Protein AF-A0A6A6HVB3-F1 (afdb_monomer)

Organism: NCBI:txid390896

Solvent-accessible surface area (backbone atoms only — not comparable to full-atom values): 6894 Å² total; per-residue (Å²): 116,69,71,59,54,56,50,54,51,49,53,52,38,53,51,47,40,50,50,44,51,53,52,51,71,38,68,62,24,69,70,39,68,34,97,55,98,50,88,17,35,34,63,42,42,51,52,46,38,60,44,46,74,40,94,85,45,68,62,77,63,48,45,68,41,53,52,36,57,75,66,66,50,57,67,69,60,44,52,50,33,50,48,57,51,40,53,76,77,45,75,83,70,80,72,78,77,78,73,80,74,84,80,86,73,87,76,88,76,90,82,90,134

Secondary structure (DSSP, 8-state):
-HHHHHHHHHHHHHHHHHHHHHHHHSHHHHHSPPSSSSSSHHHHHHHHHHHHTSTT--GGGTHHHHHHHHTT--HHHHHHHHHHHHHTTSPPPPP------------------

pLDDT: mean 76.43, std 16.05, range [43.03, 97.38]

Structure (mmCIF, N/CA/C/O backbone):
data_AF-A0A6A6HVB3-F1
#
_entry.id   AF-A0A6A6HVB3-F1
#
loop_
_atom_site.group_PDB
_atom_site.id
_atom_site.type_symbol
_atom_site.label_atom_id
_atom_site.label_alt_id
_atom_site.label_comp_id
_atom_site.label_asym_id
_atom_site.label_entity_id
_atom_site.label_seq_id
_atom_site.pdbx_PDB_ins_code
_atom_site.Cartn_x
_atom_site.Cartn_y
_atom_site.Cartn_z
_atom_site.occupancy
_atom_site.B_iso_or_equiv
_atom_site.auth_seq_id
_atom_site.auth_comp_id
_atom_site.auth_asym_id
_atom_site.auth_atom_id
_atom_site.pdbx_PDB_model_num
ATOM 1 N N . MET A 1 1 ? 6.841 9.683 -28.236 1.00 59.59 1 MET A N 1
ATOM 2 C CA . MET A 1 1 ? 5.851 8.857 -27.505 1.00 59.59 1 MET A CA 1
ATOM 3 C C . MET A 1 1 ? 6.462 8.205 -26.259 1.00 59.59 1 MET A C 1
ATOM 5 O O . MET A 1 1 ? 5.878 8.358 -25.199 1.00 59.59 1 MET A O 1
ATOM 9 N N . LEU A 1 2 ? 7.661 7.607 -26.347 1.00 60.19 2 LEU A N 1
ATOM 10 C CA . LEU A 1 2 ? 8.350 6.908 -25.240 1.00 60.19 2 LEU A CA 1
ATOM 11 C C . LEU A 1 2 ? 8.720 7.772 -24.009 1.00 60.19 2 LEU A C 1
ATOM 13 O O . LEU A 1 2 ? 8.646 7.298 -22.882 1.00 60.19 2 LEU A O 1
ATOM 17 N N . LEU A 1 3 ? 9.058 9.055 -24.193 1.00 60.47 3 LEU A N 1
ATOM 18 C CA . LEU A 1 3 ? 9.352 9.973 -23.073 1.00 60.47 3 LEU A CA 1
ATOM 19 C C . LEU A 1 3 ? 8.113 10.307 -22.221 1.00 60.47 3 LEU A C 1
ATOM 21 O O . LEU A 1 3 ? 8.221 10.600 -21.035 1.00 60.47 3 LEU A O 1
ATOM 25 N N . ARG A 1 4 ? 6.916 10.265 -22.822 1.00 61.12 4 ARG A N 1
ATOM 26 C CA . ARG A 1 4 ? 5.661 10.545 -22.108 1.00 61.12 4 ARG A CA 1
ATOM 27 C C . ARG A 1 4 ? 5.284 9.382 -21.194 1.00 61.12 4 ARG A C 1
ATOM 29 O O . ARG A 1 4 ? 4.780 9.604 -20.102 1.00 61.12 4 ARG A O 1
ATOM 36 N N . THR A 1 5 ? 5.553 8.155 -21.638 1.00 62.19 5 THR A N 1
ATOM 37 C CA . THR A 1 5 ? 5.290 6.940 -20.863 1.00 62.19 5 THR A CA 1
ATOM 38 C C . THR A 1 5 ? 6.271 6.779 -19.705 1.00 62.19 5 THR A C 1
ATOM 40 O O . THR A 1 5 ? 5.836 6.404 -18.625 1.00 62.19 5 THR A O 1
ATOM 43 N N . SER A 1 6 ? 7.552 7.141 -19.870 1.00 68.12 6 SER A N 1
ATOM 44 C CA . SER A 1 6 ? 8.519 7.119 -18.760 1.00 68.12 6 SER A CA 1
ATOM 45 C C . SER A 1 6 ? 8.203 8.157 -17.679 1.00 68.12 6 SER A C 1
ATOM 47 O O . SER A 1 6 ? 8.375 7.884 -16.497 1.00 68.12 6 SER A O 1
ATOM 49 N N . ASN A 1 7 ? 7.702 9.337 -18.065 1.00 77.81 7 ASN A N 1
ATOM 50 C CA . ASN A 1 7 ? 7.296 10.359 -17.101 1.00 77.81 7 ASN A CA 1
ATOM 51 C C . ASN A 1 7 ? 6.034 9.951 -16.325 1.00 77.81 7 ASN A C 1
ATOM 53 O O . ASN A 1 7 ? 6.013 10.050 -15.105 1.00 77.81 7 ASN A O 1
ATOM 57 N N . ALA A 1 8 ? 5.019 9.422 -17.018 1.00 77.00 8 ALA A N 1
ATOM 58 C CA . ALA A 1 8 ? 3.810 8.911 -16.370 1.00 77.00 8 ALA A CA 1
ATOM 59 C C . ALA A 1 8 ? 4.114 7.749 -15.406 1.00 77.00 8 ALA A C 1
ATOM 61 O O . ALA A 1 8 ? 3.524 7.661 -14.336 1.00 77.00 8 ALA A O 1
ATOM 62 N N . TYR A 1 9 ? 5.063 6.878 -15.763 1.00 79.56 9 TYR A N 1
ATOM 63 C CA . TYR A 1 9 ? 5.516 5.793 -14.893 1.00 79.56 9 TYR A CA 1
ATOM 64 C C . TYR A 1 9 ? 6.118 6.324 -13.588 1.00 79.56 9 TYR A C 1
ATOM 66 O O . TYR A 1 9 ? 5.733 5.892 -12.503 1.00 79.56 9 TYR A O 1
ATOM 74 N N . LYS A 1 10 ? 7.004 7.320 -13.692 1.00 82.44 10 LYS A N 1
ATOM 75 C CA . LYS A 1 10 ? 7.616 7.962 -12.529 1.00 82.44 10 LYS A CA 1
ATOM 76 C C . LYS A 1 10 ? 6.585 8.671 -11.644 1.00 82.44 10 LYS A C 1
ATOM 78 O O . LYS A 1 10 ? 6.646 8.550 -10.430 1.00 82.44 10 LYS A O 1
ATOM 83 N N . GLU A 1 11 ? 5.605 9.355 -12.232 1.00 84.50 11 GLU A N 1
ATOM 84 C CA . GLU A 1 11 ? 4.520 9.998 -11.474 1.00 84.50 11 GLU A CA 1
ATOM 85 C C . GLU A 1 11 ? 3.696 8.982 -10.666 1.00 84.50 11 GLU A C 1
ATOM 87 O O . GLU A 1 11 ? 3.344 9.243 -9.515 1.00 84.50 11 GLU A O 1
ATOM 92 N N . ILE A 1 12 ? 3.424 7.803 -11.236 1.00 82.44 12 ILE A N 1
ATOM 93 C CA . ILE A 1 12 ? 2.740 6.712 -10.528 1.00 82.44 12 ILE A CA 1
ATOM 94 C C . ILE A 1 12 ? 3.611 6.181 -9.384 1.00 82.44 12 ILE A C 1
ATOM 96 O O . ILE A 1 12 ? 3.105 5.940 -8.290 1.00 82.44 12 ILE A O 1
ATOM 100 N N . GLN A 1 13 ? 4.913 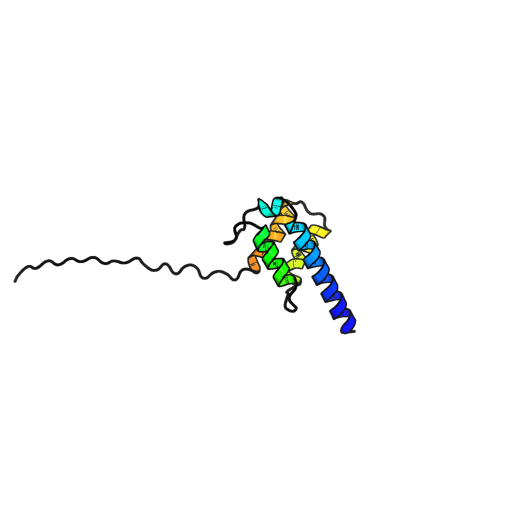6.026 -9.617 1.00 82.81 13 GLN A N 1
ATOM 101 C CA . GLN A 1 13 ? 5.877 5.580 -8.614 1.00 82.81 13 GLN A CA 1
ATOM 102 C C . GLN A 1 13 ? 5.991 6.568 -7.440 1.00 82.81 13 GLN A C 1
ATOM 104 O O . GLN A 1 13 ? 5.947 6.163 -6.279 1.00 82.81 13 GLN A O 1
ATOM 109 N N . ASP A 1 14 ? 6.056 7.868 -7.728 1.00 86.06 14 ASP A N 1
ATOM 110 C CA . ASP A 1 14 ? 6.096 8.928 -6.717 1.00 86.06 14 ASP A CA 1
ATOM 111 C C . ASP A 1 14 ? 4.790 8.965 -5.902 1.00 86.06 14 ASP A C 1
ATOM 113 O O . ASP A 1 14 ? 4.815 9.045 -4.669 1.00 86.06 14 ASP A O 1
ATOM 117 N N . LEU A 1 15 ? 3.635 8.837 -6.571 1.00 85.75 15 LEU A N 1
ATOM 118 C CA . LEU A 1 15 ? 2.329 8.749 -5.910 1.00 85.75 15 LEU A CA 1
ATOM 119 C C . LEU A 1 15 ? 2.247 7.523 -4.999 1.00 85.75 15 LEU A C 1
ATOM 121 O O . LEU A 1 15 ? 1.737 7.597 -3.880 1.00 85.75 15 LEU A O 1
ATOM 125 N N . LEU A 1 16 ? 2.769 6.397 -5.471 1.00 84.44 16 LEU A N 1
ATOM 126 C CA . LEU A 1 16 ? 2.812 5.161 -4.720 1.00 84.44 16 LEU A CA 1
ATOM 127 C C . LEU A 1 16 ? 3.659 5.302 -3.452 1.00 84.44 16 LEU A C 1
ATOM 129 O O . LEU A 1 16 ? 3.212 4.937 -2.363 1.00 84.44 16 LEU A O 1
ATOM 133 N N . VAL A 1 17 ? 4.868 5.847 -3.584 1.00 85.38 17 VA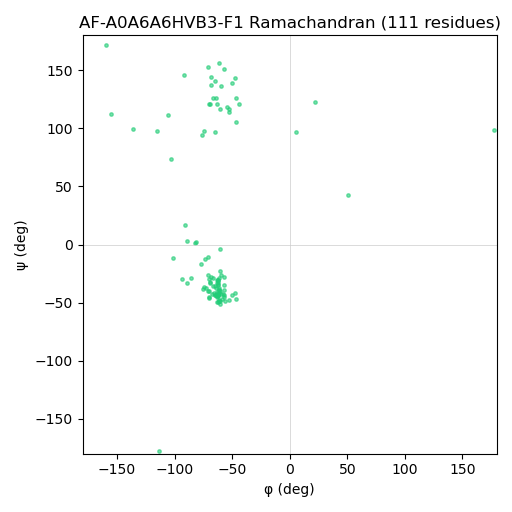L A N 1
ATOM 134 C CA . VAL A 1 17 ? 5.762 6.128 -2.456 1.00 85.38 17 VAL A CA 1
ATOM 135 C C . VAL A 1 17 ? 5.070 7.044 -1.447 1.00 85.38 17 VAL A C 1
ATOM 137 O O . VAL A 1 17 ? 5.112 6.774 -0.242 1.00 85.38 17 VAL A O 1
ATOM 140 N N . ALA A 1 18 ? 4.369 8.083 -1.910 1.00 89.62 18 ALA A N 1
ATOM 141 C CA . ALA A 1 18 ? 3.607 8.979 -1.046 1.00 89.62 18 ALA A CA 1
ATOM 142 C C . ALA A 1 18 ? 2.467 8.252 -0.311 1.00 89.62 18 ALA A C 1
ATOM 144 O O . ALA A 1 18 ? 2.321 8.409 0.903 1.00 89.62 18 ALA A O 1
ATOM 145 N N . LEU A 1 19 ? 1.703 7.408 -1.010 1.00 89.38 19 LEU A N 1
ATOM 146 C CA . LEU A 1 19 ? 0.612 6.631 -0.425 1.00 89.38 19 LEU A CA 1
ATOM 147 C C . LEU A 1 19 ? 1.115 5.649 0.640 1.00 89.38 19 LEU A C 1
ATOM 149 O O . LEU A 1 19 ? 0.597 5.616 1.757 1.00 89.38 19 LEU A O 1
ATOM 153 N N . VAL A 1 20 ? 2.145 4.864 0.320 1.00 88.56 20 VAL A N 1
ATOM 154 C CA . VAL A 1 20 ? 2.738 3.905 1.262 1.00 88.56 20 VAL A CA 1
ATOM 155 C C . VAL A 1 20 ? 3.308 4.641 2.478 1.00 88.56 20 VAL A C 1
ATOM 157 O O . VAL A 1 20 ? 3.135 4.182 3.607 1.00 88.56 20 VAL A O 1
ATOM 160 N N . SER A 1 21 ? 3.923 5.811 2.279 1.00 88.81 21 SER A N 1
ATOM 161 C CA . SER A 1 21 ? 4.386 6.672 3.376 1.00 88.81 21 SER A CA 1
ATOM 162 C C . SER A 1 21 ? 3.226 7.152 4.252 1.00 88.81 21 SER A C 1
ATOM 164 O O .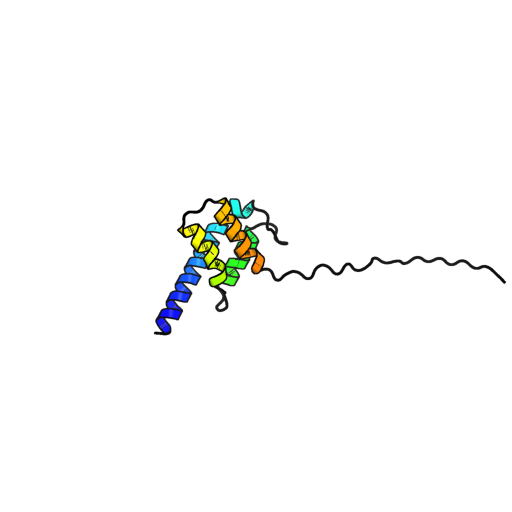 SER A 1 21 ? 3.324 7.091 5.475 1.00 88.81 21 SER A O 1
ATOM 166 N N . ALA A 1 22 ? 2.103 7.564 3.658 1.00 90.88 22 ALA A N 1
ATOM 167 C CA . ALA A 1 22 ? 0.914 7.963 4.407 1.00 90.88 22 ALA A CA 1
ATOM 168 C C . ALA A 1 22 ? 0.384 6.801 5.264 1.00 90.88 22 ALA A C 1
ATOM 170 O O . ALA A 1 22 ? 0.217 6.963 6.475 1.00 90.88 22 ALA A O 1
ATOM 171 N N . LEU A 1 23 ? 0.238 5.603 4.685 1.00 89.50 23 LEU A N 1
ATOM 172 C CA . LEU A 1 23 ? -0.170 4.395 5.414 1.00 89.50 23 LEU A CA 1
ATOM 173 C C . LEU A 1 23 ? 0.781 4.074 6.581 1.00 89.50 23 LEU A C 1
ATOM 175 O O . LEU A 1 23 ? 0.320 3.722 7.667 1.00 89.50 23 LEU A O 1
ATOM 179 N N . GLN A 1 24 ? 2.097 4.252 6.418 1.00 88.06 24 GLN A N 1
ATOM 180 C CA . GLN A 1 24 ? 3.075 4.051 7.501 1.00 88.06 24 GLN A CA 1
ATOM 181 C C . GLN A 1 24 ? 2.874 4.997 8.693 1.00 88.06 24 GLN A C 1
ATOM 183 O O . GLN A 1 24 ? 3.196 4.623 9.826 1.00 88.06 24 GLN A O 1
ATOM 188 N N . THR A 1 25 ? 2.368 6.212 8.465 1.00 91.00 25 THR A N 1
ATOM 189 C CA . THR A 1 25 ? 2.144 7.190 9.545 1.00 91.00 25 THR A CA 1
ATOM 190 C C . THR A 1 25 ? 0.902 6.891 10.383 1.00 91.00 25 THR A C 1
ATOM 192 O O . THR A 1 25 ? 0.802 7.368 11.515 1.00 91.00 25 THR A O 1
ATOM 195 N N . LEU A 1 26 ? -0.012 6.053 9.883 1.00 90.81 26 LEU A N 1
ATOM 196 C CA . LEU A 1 26 ? -1.202 5.630 10.616 1.00 90.81 26 LEU A CA 1
ATOM 197 C C . LEU A 1 26 ? -0.829 4.732 11.803 1.00 90.81 26 LEU A C 1
ATOM 199 O O . LEU A 1 26 ? -0.032 3.799 11.679 1.00 90.81 26 LEU A O 1
ATOM 203 N N . LEU A 1 27 ? -1.464 4.962 12.959 1.00 86.88 27 LEU A N 1
ATOM 204 C CA . LEU A 1 27 ? -1.264 4.129 14.154 1.00 86.88 27 LEU A CA 1
ATOM 205 C C . LEU A 1 27 ? -1.582 2.653 13.889 1.00 86.88 27 LEU A C 1
ATOM 207 O O . LEU A 1 27 ? -0.882 1.781 14.402 1.00 86.88 27 LEU A O 1
ATOM 211 N N . ALA A 1 28 ? -2.580 2.379 13.044 1.00 86.19 28 ALA A N 1
ATOM 212 C CA . ALA A 1 28 ? -2.954 1.032 12.624 1.00 86.19 28 ALA A CA 1
ATOM 213 C C . ALA A 1 28 ? -1.742 0.222 12.130 1.00 86.19 28 ALA A C 1
ATOM 215 O O . ALA A 1 28 ? -1.537 -0.896 12.589 1.00 86.19 28 ALA A O 1
ATOM 216 N N . SER A 1 29 ? -0.849 0.809 11.331 1.00 86.44 29 SER A N 1
ATOM 217 C CA . SER A 1 29 ? 0.358 0.137 10.820 1.00 86.44 29 SER A CA 1
ATOM 218 C C . SER A 1 29 ? 1.311 -0.356 11.913 1.00 86.44 29 SER A C 1
ATOM 220 O O . SER A 1 29 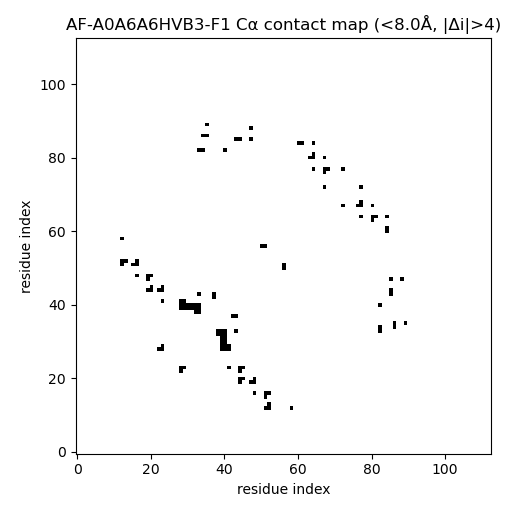? 2.071 -1.304 11.703 1.00 86.44 29 SER A O 1
ATOM 222 N N . ARG A 1 30 ? 1.293 0.276 13.092 1.00 85.44 30 ARG A N 1
ATOM 223 C CA . ARG A 1 30 ? 2.133 -0.106 14.238 1.00 85.44 30 ARG A CA 1
ATOM 224 C C . ARG A 1 30 ? 1.502 -1.203 15.092 1.00 85.44 30 ARG A C 1
ATOM 226 O O . ARG A 1 30 ? 2.247 -1.961 15.712 1.00 85.44 30 ARG A O 1
ATOM 233 N N . PHE A 1 31 ? 0.171 -1.271 15.124 1.00 85.38 31 PHE A N 1
ATOM 234 C CA . PHE A 1 31 ? -0.600 -2.231 15.922 1.00 85.38 31 PHE A CA 1
ATOM 235 C C . PHE A 1 31 ? -0.973 -3.500 15.151 1.00 85.38 31 PHE A C 1
ATOM 237 O O . PHE A 1 31 ? -1.089 -4.573 15.743 1.00 85.38 31 PHE A O 1
ATOM 244 N N . LEU A 1 32 ? -1.146 -3.391 13.835 1.00 85.75 32 LEU A N 1
ATOM 245 C CA . LEU A 1 32 ? -1.437 -4.517 12.965 1.00 85.75 32 LEU A CA 1
ATOM 246 C C . LEU A 1 32 ? -0.209 -5.431 12.867 1.00 85.75 32 LEU A C 1
ATOM 248 O O . LEU A 1 32 ? 0.885 -5.019 12.462 1.00 85.75 32 LEU A O 1
ATOM 252 N N . HIS A 1 33 ? -0.400 -6.690 13.260 1.00 80.31 33 HIS A N 1
ATOM 253 C CA . HIS A 1 33 ? 0.636 -7.715 13.192 1.00 80.31 33 HIS A CA 1
ATOM 254 C C . HIS A 1 33 ? 0.998 -7.990 11.736 1.00 80.31 33 HIS A C 1
ATOM 256 O O . HIS A 1 33 ? 0.121 -8.041 10.875 1.00 80.31 33 HIS A O 1
ATOM 262 N N . SER A 1 34 ? 2.282 -8.197 11.445 1.00 77.88 34 SER A N 1
ATOM 263 C CA . SER A 1 34 ? 2.656 -8.699 10.124 1.00 77.88 34 SER A CA 1
ATOM 264 C C . SER A 1 34 ? 2.177 -10.143 9.973 1.00 77.88 34 SER A C 1
ATOM 266 O O . SER A 1 34 ? 2.230 -10.925 10.922 1.00 77.88 34 SER A O 1
ATOM 268 N N . ARG A 1 35 ? 1.753 -10.515 8.761 1.00 71.31 35 ARG A N 1
ATOM 269 C CA . ARG A 1 35 ? 1.509 -11.919 8.392 1.00 71.31 35 ARG A CA 1
ATOM 270 C C . ARG A 1 35 ? 2.819 -12.704 8.203 1.00 71.31 35 ARG A C 1
ATOM 272 O O . ARG A 1 35 ? 2.801 -13.929 8.137 1.00 71.31 35 ARG A O 1
ATOM 279 N N . ASN A 1 36 ? 3.946 -11.994 8.141 1.00 64.69 36 ASN A N 1
ATOM 280 C CA . ASN A 1 36 ? 5.293 -12.507 7.908 1.00 64.69 36 ASN A CA 1
ATOM 281 C C . ASN A 1 36 ? 6.183 -12.314 9.154 1.00 64.69 36 ASN A C 1
ATOM 283 O O . ASN A 1 36 ? 5.747 -11.799 10.176 1.00 64.69 36 ASN A O 1
ATOM 287 N N . ARG A 1 37 ? 7.468 -12.699 9.077 1.00 65.62 37 ARG A N 1
ATOM 288 C CA . ARG A 1 37 ? 8.452 -12.611 10.187 1.00 65.62 37 ARG A CA 1
ATOM 289 C C . ARG A 1 37 ? 8.731 -11.194 10.723 1.00 65.62 37 ARG A C 1
ATOM 291 O O . ARG A 1 37 ? 9.520 -11.052 11.657 1.00 65.62 37 ARG A O 1
ATOM 298 N N . SER A 1 38 ? 8.156 -10.155 10.127 1.00 66.06 38 SER A N 1
ATOM 299 C CA . SER A 1 38 ? 8.269 -8.790 10.633 1.00 66.06 38 SER A CA 1
ATOM 300 C C . SER A 1 38 ? 7.470 -8.593 11.927 1.00 66.06 38 SER A C 1
ATOM 302 O O . SER A 1 38 ? 6.465 -9.252 12.167 1.00 66.06 38 SER A O 1
ATOM 304 N N . LYS A 1 39 ? 7.897 -7.643 12.766 1.00 74.69 39 LYS A N 1
ATOM 305 C CA . LYS A 1 39 ? 7.212 -7.319 14.028 1.00 74.69 39 LYS A CA 1
ATOM 306 C C . LYS A 1 39 ? 5.803 -6.763 13.808 1.00 74.69 39 LYS A C 1
ATOM 308 O O . LYS A 1 39 ? 4.908 -7.043 14.594 1.00 74.69 39 LYS A O 1
ATOM 313 N N . ASN A 1 40 ? 5.615 -5.959 12.766 1.00 81.50 40 ASN A N 1
ATOM 314 C CA . ASN A 1 40 ? 4.346 -5.315 12.438 1.00 81.50 40 ASN A CA 1
ATOM 315 C C . ASN A 1 40 ? 4.313 -4.892 10.964 1.00 81.50 40 ASN A C 1
ATOM 317 O O . ASN A 1 40 ? 5.319 -4.979 10.244 1.00 81.50 40 ASN A O 1
ATOM 321 N N . LEU A 1 41 ? 3.137 -4.447 10.527 1.00 86.94 41 LEU A N 1
ATOM 322 C CA . LEU A 1 41 ? 2.885 -4.017 9.157 1.00 86.94 41 LEU A CA 1
ATOM 323 C C . LEU A 1 41 ? 3.730 -2.797 8.755 1.00 86.94 41 LEU A C 1
ATOM 325 O O . LEU A 1 41 ? 4.152 -2.702 7.608 1.00 86.94 41 LEU A O 1
ATOM 329 N N . PHE A 1 42 ? 4.067 -1.917 9.702 1.00 86.38 42 PHE A N 1
ATOM 330 C CA . PHE A 1 42 ? 4.944 -0.761 9.480 1.00 86.38 42 PHE A CA 1
ATOM 331 C C . PHE A 1 42 ? 6.283 -1.139 8.825 1.00 86.38 42 PHE A C 1
ATOM 333 O O . PHE A 1 42 ? 6.691 -0.524 7.842 1.00 86.38 42 PHE A O 1
ATOM 340 N N . HIS A 1 43 ? 6.964 -2.171 9.324 1.00 84.19 43 HIS A N 1
ATOM 341 C CA . HIS A 1 43 ? 8.244 -2.607 8.754 1.00 84.19 43 HIS A CA 1
ATOM 342 C C . HIS A 1 43 ? 8.097 -3.242 7.363 1.00 84.19 43 HIS A C 1
ATOM 344 O O . HIS A 1 43 ? 8.995 -3.109 6.533 1.00 84.19 43 HIS A O 1
ATOM 350 N N . GLU A 1 44 ? 6.980 -3.915 7.088 1.00 87.25 44 GLU A N 1
ATOM 351 C CA . GLU A 1 44 ? 6.708 -4.461 5.754 1.00 87.25 44 GLU A CA 1
ATOM 352 C C . GLU A 1 44 ? 6.392 -3.344 4.751 1.00 87.25 44 GLU A C 1
ATOM 354 O O . GLU A 1 44 ? 6.909 -3.346 3.636 1.00 87.25 44 GLU A O 1
ATOM 359 N N . LEU A 1 45 ? 5.634 -2.329 5.173 1.00 88.88 45 LEU A N 1
ATOM 360 C CA . LEU A 1 45 ? 5.391 -1.119 4.391 1.00 88.88 45 LEU A CA 1
ATOM 361 C C . LEU A 1 45 ? 6.683 -0.337 4.122 1.00 88.88 45 LEU A C 1
ATOM 363 O O . LEU A 1 45 ? 6.828 0.241 3.048 1.00 88.88 45 LEU A O 1
ATOM 367 N N . LEU A 1 46 ? 7.634 -0.318 5.061 1.00 87.25 46 LEU A N 1
ATOM 368 C CA . LEU A 1 46 ? 8.947 0.297 4.844 1.00 87.25 46 LEU A CA 1
ATOM 369 C C . LEU A 1 46 ? 9.721 -0.415 3.726 1.00 87.25 46 LEU A C 1
ATOM 371 O O . LEU A 1 46 ? 10.304 0.238 2.862 1.00 87.25 46 LEU A O 1
ATOM 375 N N . ARG A 1 47 ? 9.688 -1.752 3.709 1.00 85.94 47 ARG A N 1
ATOM 376 C CA . ARG A 1 47 ? 10.292 -2.556 2.635 1.00 85.94 47 ARG A CA 1
ATOM 377 C C . ARG A 1 47 ? 9.594 -2.319 1.299 1.00 85.94 47 ARG A C 1
ATOM 379 O O . ARG A 1 47 ? 10.278 -2.149 0.295 1.00 85.94 47 ARG A O 1
ATOM 386 N N . LEU A 1 48 ? 8.261 -2.268 1.301 1.00 87.06 48 LEU A N 1
ATOM 387 C CA . LEU A 1 48 ? 7.463 -1.958 0.116 1.00 87.06 48 LEU A CA 1
ATOM 388 C C . LEU A 1 48 ? 7.844 -0.600 -0.474 1.00 87.06 48 LEU A C 1
ATOM 390 O O . LEU A 1 48 ? 8.043 -0.494 -1.673 1.00 87.06 48 LEU A O 1
ATOM 394 N N . ASN A 1 49 ? 7.999 0.414 0.374 1.00 87.19 49 ASN A N 1
ATOM 395 C CA . ASN A 1 49 ? 8.384 1.763 -0.033 1.00 87.19 49 ASN A CA 1
ATOM 396 C C . ASN A 1 49 ? 9.793 1.790 -0.659 1.00 87.19 49 ASN A C 1
ATOM 398 O O . ASN A 1 49 ? 10.008 2.356 -1.730 1.00 87.19 49 ASN A O 1
ATOM 402 N N . SER A 1 50 ? 10.744 1.078 -0.045 1.00 85.94 50 SER A N 1
ATOM 403 C CA . SER A 1 50 ? 12.085 0.916 -0.614 1.00 85.94 50 SER A CA 1
ATOM 404 C C . SER A 1 50 ? 12.064 0.212 -1.974 1.00 85.94 50 SER A C 1
ATOM 406 O O . SER A 1 50 ? 12.830 0.596 -2.852 1.00 85.94 50 SER A O 1
ATOM 408 N N . ALA A 1 51 ? 11.216 -0.805 -2.152 1.00 84.75 51 ALA A N 1
ATOM 409 C CA . ALA A 1 51 ? 11.059 -1.496 -3.430 1.00 84.75 51 ALA A CA 1
ATOM 410 C C . ALA A 1 51 ? 10.363 -0.608 -4.468 1.00 84.75 51 ALA A C 1
ATOM 412 O O . ALA A 1 51 ? 10.788 -0.575 -5.615 1.00 84.75 51 ALA A O 1
ATOM 413 N N . ALA A 1 52 ? 9.347 0.152 -4.051 1.00 82.50 52 ALA A N 1
ATOM 414 C CA . ALA A 1 52 ? 8.626 1.111 -4.880 1.00 82.50 52 ALA A CA 1
ATOM 415 C C . ALA A 1 52 ? 9.550 2.160 -5.489 1.00 82.50 52 ALA A C 1
ATOM 417 O O . ALA A 1 52 ? 9.268 2.632 -6.573 1.00 82.50 52 ALA A O 1
ATOM 418 N N . SER A 1 53 ? 10.668 2.488 -4.841 1.00 80.31 53 SER A N 1
ATOM 419 C CA . SER A 1 53 ? 11.660 3.444 -5.351 1.00 80.31 53 SER A CA 1
ATOM 420 C C . SER A 1 53 ? 12.652 2.841 -6.365 1.00 80.31 53 SER A C 1
ATOM 422 O O . SER A 1 53 ? 13.569 3.532 -6.800 1.00 80.31 53 SER A O 1
ATOM 424 N N . SER A 1 54 ? 12.518 1.555 -6.709 1.00 82.56 54 SER A N 1
ATOM 425 C CA . SER A 1 54 ? 13.372 0.856 -7.678 1.00 82.56 54 SER A CA 1
ATOM 426 C C . SER A 1 54 ? 12.799 0.925 -9.095 1.00 82.56 54 SER A C 1
ATOM 428 O O . SER A 1 54 ? 11.585 0.861 -9.273 1.00 82.56 54 SER A O 1
ATOM 430 N N . ASP A 1 55 ? 13.668 0.990 -10.106 1.00 78.06 55 ASP A N 1
ATOM 431 C CA . ASP A 1 55 ? 13.268 0.979 -11.522 1.00 78.06 55 ASP A CA 1
ATOM 432 C C . ASP A 1 55 ? 12.533 -0.317 -11.927 1.00 78.06 55 ASP A C 1
ATOM 434 O O . ASP A 1 55 ? 11.653 -0.282 -12.786 1.00 78.06 55 ASP A O 1
ATOM 438 N N . ASP A 1 56 ? 12.824 -1.439 -11.258 1.00 80.12 56 ASP A N 1
ATOM 439 C CA . ASP A 1 56 ? 12.245 -2.764 -11.541 1.00 80.12 56 ASP A CA 1
ATOM 440 C C . ASP A 1 56 ? 10.959 -3.048 -10.740 1.00 80.12 56 ASP A C 1
ATOM 442 O O . ASP A 1 56 ? 10.543 -4.198 -10.566 1.00 80.12 56 ASP A O 1
ATOM 446 N N . PHE A 1 57 ? 10.338 -2.010 -10.184 1.00 81.69 57 PHE A N 1
ATOM 447 C CA . PHE A 1 57 ? 9.145 -2.167 -9.368 1.00 81.69 57 PHE A CA 1
ATOM 448 C C . PHE A 1 57 ? 7.919 -2.587 -10.198 1.00 81.69 57 PHE A C 1
ATOM 450 O O . PHE A 1 57 ? 7.465 -1.853 -11.069 1.00 81.69 57 PHE A O 1
ATOM 457 N N . ASP A 1 58 ? 7.321 -3.737 -9.880 1.00 82.44 58 ASP A N 1
ATOM 458 C CA . ASP A 1 58 ? 6.080 -4.188 -10.521 1.00 82.44 58 ASP A CA 1
ATOM 459 C C . ASP A 1 58 ? 4.850 -3.395 -10.031 1.00 82.44 58 ASP A C 1
ATOM 461 O O . ASP A 1 58 ? 4.272 -3.686 -8.981 1.00 82.44 58 ASP A O 1
ATOM 465 N N . ILE A 1 59 ? 4.437 -2.384 -10.804 1.00 79.06 59 ILE A N 1
ATOM 466 C CA . ILE A 1 59 ? 3.277 -1.524 -10.503 1.00 79.06 59 ILE A CA 1
ATOM 467 C C . ILE A 1 59 ? 1.955 -2.299 -10.487 1.00 79.06 59 ILE A C 1
ATOM 469 O O . ILE A 1 59 ? 1.063 -1.968 -9.697 1.00 79.06 59 ILE A O 1
ATOM 473 N N . GLU A 1 60 ? 1.813 -3.339 -11.314 1.00 83.38 60 GLU A N 1
ATOM 474 C CA . GLU A 1 60 ? 0.568 -4.116 -11.401 1.00 83.38 60 GLU A CA 1
ATOM 475 C C . GLU A 1 60 ? 0.217 -4.770 -10.065 1.00 83.38 60 GLU A C 1
ATOM 477 O O . GLU A 1 60 ? -0.950 -4.999 -9.750 1.00 83.38 60 GLU A O 1
ATOM 482 N N . ARG A 1 61 ? 1.223 -4.962 -9.216 1.00 80.25 61 ARG A N 1
ATOM 483 C CA . ARG A 1 61 ? 1.073 -5.516 -7.883 1.00 80.25 61 ARG A CA 1
ATOM 484 C C . ARG A 1 61 ? 0.383 -4.601 -6.878 1.00 80.25 61 ARG A C 1
ATOM 486 O O . ARG A 1 61 ? -0.213 -5.086 -5.919 1.00 80.25 61 ARG A O 1
ATOM 493 N N . ILE A 1 62 ? 0.449 -3.284 -7.074 1.00 83.50 62 ILE A N 1
ATOM 494 C CA . ILE A 1 62 ? -0.219 -2.315 -6.191 1.00 83.50 62 ILE A CA 1
ATOM 495 C C . ILE A 1 62 ? -1.518 -1.781 -6.796 1.00 83.50 62 ILE A C 1
ATOM 497 O O . ILE A 1 62 ? -2.352 -1.235 -6.072 1.00 83.50 62 ILE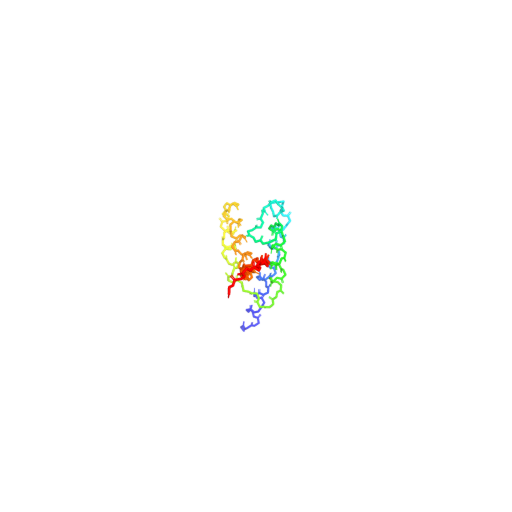 A O 1
ATOM 501 N N . ARG A 1 63 ? -1.778 -2.042 -8.081 1.00 86.81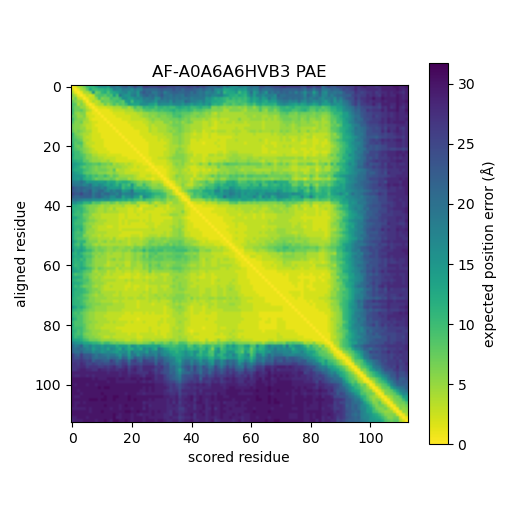 63 ARG A N 1
ATOM 502 C CA . ARG A 1 63 ? -3.066 -1.728 -8.712 1.00 86.81 63 ARG A CA 1
ATOM 503 C C . ARG A 1 63 ? -4.280 -2.176 -7.871 1.00 86.81 63 ARG A C 1
ATOM 505 O O . ARG A 1 63 ? -5.125 -1.321 -7.622 1.00 86.81 63 ARG A O 1
ATOM 512 N N . PRO A 1 64 ? -4.351 -3.406 -7.315 1.00 90.94 64 PRO A N 1
ATOM 513 C CA . PRO A 1 64 ? -5.497 -3.814 -6.498 1.00 90.94 64 PRO A CA 1
ATOM 514 C C . PRO A 1 64 ? -5.690 -2.981 -5.223 1.00 90.94 64 PRO A C 1
ATOM 516 O O . PRO A 1 64 ? -6.815 -2.828 -4.758 1.00 90.94 64 PRO A O 1
ATOM 519 N N . LEU A 1 65 ? -4.609 -2.454 -4.639 1.00 90.75 65 LEU A N 1
ATOM 520 C CA . LEU A 1 65 ? -4.680 -1.564 -3.477 1.00 90.75 65 LEU A CA 1
ATOM 521 C C . LEU A 1 65 ? -5.143 -0.157 -3.885 1.00 90.75 65 LEU A C 1
ATOM 523 O O .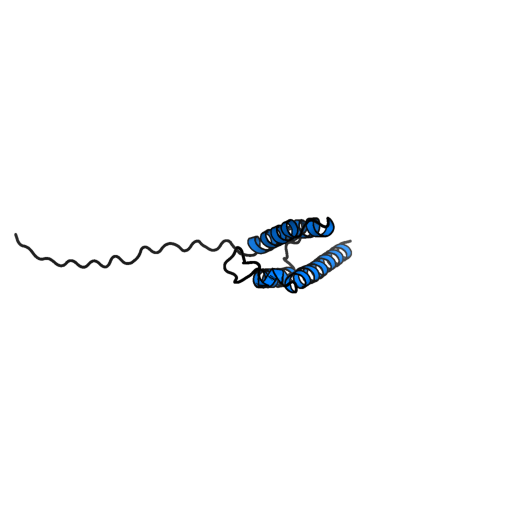 LEU A 1 65 ? -5.926 0.460 -3.166 1.00 90.75 65 LEU A O 1
ATOM 527 N N . LEU A 1 66 ? -4.692 0.344 -5.038 1.00 89.06 66 LEU A N 1
ATOM 528 C CA . LEU A 1 66 ? -5.161 1.625 -5.571 1.00 89.06 66 LEU A CA 1
ATOM 529 C C . LEU A 1 66 ? -6.660 1.581 -5.868 1.00 89.06 66 LEU A C 1
ATOM 531 O O . LEU A 1 66 ? -7.370 2.509 -5.492 1.00 89.06 66 LEU A O 1
ATOM 535 N N . ASP A 1 67 ? -7.142 0.494 -6.470 1.00 91.75 67 ASP A N 1
ATOM 536 C CA . ASP A 1 67 ? -8.556 0.332 -6.812 1.00 91.75 67 ASP A CA 1
ATOM 537 C C . ASP A 1 67 ? -9.450 0.418 -5.565 1.00 91.75 67 ASP A C 1
ATOM 539 O O . ASP A 1 67 ? -10.426 1.166 -5.558 1.00 91.75 67 ASP A O 1
ATOM 543 N N . VAL A 1 68 ? -9.100 -0.278 -4.474 1.00 95.38 68 VAL A N 1
ATOM 544 C CA . VAL A 1 68 ? -9.913 -0.243 -3.241 1.00 95.38 68 VAL A CA 1
ATOM 545 C C . VAL A 1 68 ? -9.865 1.116 -2.536 1.00 95.38 68 VAL A C 1
ATOM 547 O O . VAL A 1 68 ? -10.865 1.543 -1.967 1.00 95.38 68 VAL A O 1
ATOM 550 N N . ILE A 1 69 ? -8.741 1.836 -2.607 1.00 90.56 69 ILE A N 1
ATOM 551 C CA . ILE A 1 69 ? -8.629 3.186 -2.034 1.00 90.56 69 ILE A CA 1
ATOM 552 C C . ILE A 1 69 ? -9.457 4.186 -2.843 1.00 90.56 69 ILE A C 1
ATOM 554 O O . ILE A 1 69 ? -10.193 4.978 -2.263 1.00 90.56 69 ILE A O 1
ATOM 558 N N . LEU A 1 70 ? -9.361 4.149 -4.175 1.00 90.69 70 LEU A N 1
ATOM 559 C CA . LEU A 1 70 ? -10.094 5.061 -5.060 1.00 90.69 70 LEU A CA 1
ATOM 560 C C . LEU A 1 70 ? -11.608 4.826 -5.023 1.00 90.69 70 LEU A C 1
ATOM 562 O O . LEU A 1 70 ? -12.377 5.767 -5.211 1.00 90.69 70 LEU A O 1
ATOM 566 N N . ASN A 1 71 ? -12.030 3.594 -4.741 1.00 95.75 71 ASN A N 1
ATOM 567 C CA . ASN A 1 71 ? -13.434 3.244 -4.546 1.00 95.75 71 ASN A CA 1
ATOM 568 C C . ASN A 1 71 ? -13.955 3.566 -3.135 1.00 95.75 71 ASN A C 1
ATOM 570 O O . ASN A 1 71 ? -15.123 3.302 -2.858 1.00 95.75 71 ASN A O 1
ATOM 574 N N . ASN A 1 72 ? -13.133 4.157 -2.254 1.00 93.69 72 ASN A N 1
ATOM 575 C CA . ASN A 1 72 ? -13.464 4.402 -0.846 1.00 93.69 72 ASN A CA 1
ATOM 576 C C . ASN A 1 72 ? -13.992 3.142 -0.141 1.00 93.69 72 ASN A C 1
ATOM 578 O O . ASN A 1 72 ? -14.969 3.194 0.611 1.00 93.69 72 ASN A O 1
ATOM 582 N N . GLU A 1 73 ? -13.358 2.001 -0.405 1.00 97.38 73 GLU A N 1
ATOM 583 C CA . GLU A 1 73 ? -13.705 0.761 0.276 1.00 97.38 73 GLU A CA 1
ATOM 584 C C . GLU A 1 73 ? -13.481 0.884 1.795 1.00 97.38 73 GLU A C 1
ATOM 586 O O . GLU A 1 73 ? -12.662 1.693 2.244 1.00 97.38 73 GLU A O 1
ATOM 591 N N . PRO A 1 74 ? -14.174 0.077 2.616 1.00 96.31 74 PRO A N 1
ATOM 592 C CA . PRO A 1 74 ? -13.977 0.078 4.061 1.00 96.31 74 PRO A CA 1
ATOM 593 C C . PRO A 1 74 ? -12.524 -0.214 4.461 1.00 96.31 74 PRO A C 1
ATOM 595 O O . PRO A 1 74 ? -11.838 -1.000 3.804 1.00 96.31 74 PRO A O 1
ATOM 598 N N . ASP A 1 75 ? -12.092 0.323 5.608 1.00 91.38 75 ASP A N 1
ATOM 599 C CA . ASP A 1 75 ? -10.735 0.138 6.147 1.00 91.38 75 ASP A CA 1
ATOM 600 C C . ASP A 1 75 ? -10.281 -1.329 6.137 1.00 91.38 75 ASP A C 1
ATOM 602 O O . ASP A 1 75 ? -9.147 -1.623 5.774 1.00 91.38 75 ASP A O 1
ATOM 606 N N . GLU A 1 76 ? -11.159 -2.269 6.495 1.00 93.25 76 GLU A N 1
ATOM 607 C CA . GLU A 1 76 ? -10.852 -3.704 6.486 1.00 93.25 76 GLU A CA 1
ATOM 608 C C . GLU A 1 76 ? -10.424 -4.203 5.097 1.00 93.25 76 GLU A C 1
ATOM 610 O O . GLU A 1 76 ? -9.446 -4.943 4.969 1.00 93.25 76 GLU A O 1
ATOM 615 N N . VAL A 1 77 ? -11.115 -3.763 4.044 1.00 95.62 77 VAL A N 1
ATOM 616 C CA . VAL A 1 77 ? -10.803 -4.119 2.654 1.00 95.62 77 VAL A CA 1
ATOM 617 C C . VAL A 1 77 ? -9.470 -3.500 2.238 1.00 95.62 77 VAL A C 1
ATOM 619 O O . VAL A 1 77 ? -8.632 -4.189 1.649 1.00 95.62 77 VAL A O 1
ATOM 622 N N . ILE A 1 78 ? -9.235 -2.236 2.604 1.00 93.56 78 ILE A N 1
ATOM 623 C CA . ILE A 1 78 ? -7.972 -1.538 2.335 1.00 93.56 78 ILE A CA 1
ATOM 624 C C . ILE A 1 78 ? -6.811 -2.268 3.017 1.00 93.56 78 ILE A C 1
ATOM 626 O O . ILE A 1 78 ? -5.833 -2.619 2.358 1.00 93.56 78 ILE A O 1
ATOM 630 N N . TRP A 1 79 ? -6.915 -2.564 4.315 1.00 92.12 79 TRP A N 1
ATOM 631 C CA . TRP A 1 79 ? -5.851 -3.241 5.059 1.00 92.12 79 TRP A CA 1
ATOM 632 C C . TRP A 1 79 ? -5.599 -4.662 4.554 1.00 92.12 79 TRP A C 1
ATOM 634 O O . TRP A 1 79 ? -4.440 -5.066 4.468 1.00 92.12 79 TRP A O 1
ATOM 644 N N . ASN A 1 80 ? -6.633 -5.395 4.131 1.00 92.38 80 ASN A N 1
ATOM 645 C CA . ASN A 1 80 ? -6.460 -6.692 3.470 1.00 92.38 80 ASN A CA 1
ATOM 646 C C . ASN A 1 80 ? -5.629 -6.568 2.183 1.00 92.38 80 ASN A C 1
ATOM 648 O O . ASN A 1 80 ? -4.705 -7.354 1.975 1.00 92.38 80 ASN A O 1
ATOM 652 N N . LYS A 1 81 ? -5.870 -5.538 1.362 1.00 92.62 81 LYS A N 1
ATOM 653 C CA . LYS A 1 81 ? -5.040 -5.273 0.175 1.00 92.62 81 LYS A CA 1
ATOM 654 C C . LYS A 1 81 ? -3.640 -4.787 0.497 1.00 92.62 81 LYS A C 1
ATOM 656 O O . LYS A 1 81 ? -2.711 -5.125 -0.233 1.00 92.62 81 LYS A O 1
ATOM 661 N N . VAL A 1 82 ? -3.449 -4.086 1.610 1.00 90.31 82 VAL A N 1
ATOM 662 C CA . VAL A 1 82 ? -2.105 -3.786 2.112 1.00 90.31 82 VAL A CA 1
ATOM 663 C C . VAL A 1 82 ? -1.362 -5.077 2.470 1.00 90.31 82 VAL A C 1
ATOM 665 O O . VAL A 1 82 ? -0.194 -5.214 2.110 1.00 90.31 82 VAL A O 1
ATOM 668 N N . TYR A 1 83 ? -2.020 -6.041 3.123 1.00 89.50 83 TYR A N 1
ATOM 669 C CA . TYR A 1 83 ? -1.418 -7.343 3.429 1.00 89.50 83 TYR A CA 1
ATOM 670 C C . TYR A 1 83 ? -1.015 -8.112 2.170 1.00 89.50 83 TYR A C 1
ATOM 672 O O . TYR A 1 83 ? 0.127 -8.567 2.088 1.00 89.50 83 TYR A O 1
ATOM 680 N N . ASP A 1 84 ? -1.910 -8.213 1.186 1.00 89.00 84 ASP A N 1
ATOM 681 C CA . ASP A 1 84 ? -1.619 -8.853 -0.103 1.00 89.00 84 ASP A CA 1
ATOM 682 C C . ASP A 1 84 ? -0.396 -8.187 -0.767 1.00 89.00 84 ASP A C 1
ATOM 684 O O . ASP A 1 84 ? 0.585 -8.851 -1.124 1.00 89.00 84 ASP A O 1
ATOM 688 N N . ALA A 1 85 ? -0.398 -6.849 -0.817 1.00 87.69 85 ALA A N 1
ATOM 689 C CA . ALA A 1 85 ? 0.665 -6.060 -1.425 1.00 87.69 85 ALA A CA 1
ATOM 690 C C . ALA A 1 85 ? 2.022 -6.242 -0.735 1.00 87.69 85 ALA A C 1
ATOM 692 O O . ALA A 1 85 ? 3.038 -6.191 -1.418 1.00 87.69 85 ALA A O 1
ATOM 693 N N . VAL A 1 86 ? 2.095 -6.480 0.580 1.00 85.62 86 VAL A N 1
ATOM 694 C CA . VAL A 1 86 ? 3.386 -6.697 1.261 1.00 85.62 86 VAL A CA 1
ATOM 695 C C . VAL A 1 86 ? 3.838 -8.161 1.285 1.00 85.62 86 VAL A C 1
ATOM 697 O O . VA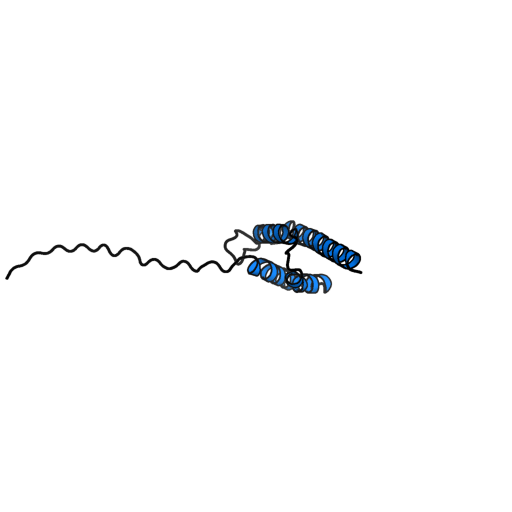L A 1 86 ? 5.044 -8.427 1.226 1.00 85.62 86 VAL A O 1
ATOM 700 N N . THR A 1 87 ? 2.915 -9.127 1.353 1.00 77.69 87 THR A N 1
ATOM 701 C CA . THR A 1 87 ? 3.252 -10.550 1.527 1.00 77.69 87 THR A CA 1
ATOM 702 C C . THR A 1 87 ? 4.069 -11.087 0.358 1.00 77.69 87 THR A C 1
ATOM 704 O O . THR A 1 87 ? 5.102 -11.718 0.576 1.00 77.69 87 THR A O 1
ATOM 707 N N . GLU A 1 88 ? 3.682 -10.765 -0.867 1.00 65.75 88 GLU A N 1
ATOM 708 C CA . GLU A 1 88 ? 4.354 -11.235 -2.081 1.00 65.75 88 GLU A CA 1
ATOM 709 C C . GLU A 1 88 ? 5.757 -10.585 -2.303 1.00 65.75 88 GLU A C 1
ATOM 711 O O . GLU A 1 88 ? 6.529 -11.063 -3.128 1.00 65.75 88 GLU A O 1
ATOM 716 N N . TYR A 1 89 ? 6.153 -9.532 -1.550 1.00 64.19 89 TYR A N 1
ATOM 717 C CA . TYR A 1 89 ? 7.506 -8.910 -1.598 1.00 64.19 89 TYR A CA 1
ATOM 718 C C . TYR A 1 89 ? 8.450 -9.603 -0.616 1.00 64.19 89 TYR A C 1
ATOM 720 O O . TYR A 1 89 ? 9.606 -9.218 -0.413 1.00 64.19 89 TYR A O 1
ATOM 728 N N . THR A 1 90 ? 7.946 -10.636 0.042 1.00 57.44 90 THR A N 1
ATOM 729 C CA . THR A 1 90 ? 8.738 -11.530 0.854 1.00 57.44 90 THR A CA 1
ATOM 730 C C . THR A 1 90 ? 8.849 -12.813 0.044 1.00 57.44 90 THR A C 1
ATOM 732 O O . THR A 1 90 ? 7.833 -13.477 -0.151 1.00 57.44 90 THR A O 1
ATOM 735 N N . PRO A 1 91 ? 10.046 -13.169 -0.462 1.00 54.59 91 PRO A N 1
ATOM 736 C CA . PRO A 1 91 ? 10.243 -14.480 -1.059 1.00 54.59 91 PRO A CA 1
ATOM 737 C C . PRO A 1 91 ? 9.717 -15.540 -0.082 1.00 54.59 91 PRO A C 1
ATOM 739 O O . PRO A 1 91 ? 9.944 -15.380 1.129 1.00 54.59 91 PRO A O 1
ATOM 742 N N . PRO A 1 92 ? 9.023 -16.596 -0.548 1.00 47.91 92 PRO A N 1
ATOM 743 C CA . PRO A 1 92 ? 8.617 -17.682 0.329 1.00 47.91 92 PRO A CA 1
ATOM 744 C C . PRO A 1 92 ? 9.866 -18.176 1.053 1.00 47.91 92 PRO A C 1
ATOM 746 O O . PRO A 1 92 ? 10.844 -18.597 0.432 1.00 47.91 92 PRO A O 1
ATOM 749 N N . SER A 1 93 ? 9.882 -18.032 2.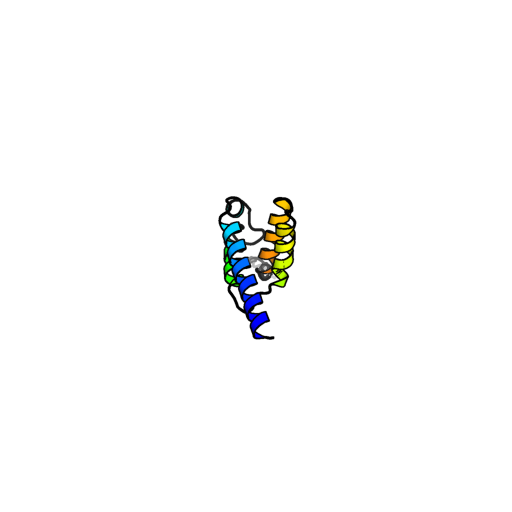379 1.00 49.31 93 SER A N 1
ATOM 750 C CA . SER A 1 93 ? 11.020 -18.494 3.163 1.00 49.31 93 SER A CA 1
ATOM 751 C C . SER A 1 93 ? 11.162 -19.995 2.920 1.00 49.31 93 SER A C 1
ATOM 753 O O . SER A 1 93 ? 10.146 -20.690 2.996 1.00 49.31 93 SER A O 1
ATOM 755 N N . PRO A 1 94 ? 12.381 -20.526 2.707 1.00 49.38 94 PRO A N 1
ATOM 756 C CA . PRO A 1 94 ? 12.586 -21.959 2.780 1.00 49.38 94 PRO A CA 1
ATOM 757 C C . PRO A 1 94 ? 12.065 -22.397 4.142 1.00 49.38 94 PRO A C 1
ATOM 759 O O . PRO A 1 94 ? 12.516 -21.892 5.181 1.00 49.38 94 PRO A O 1
ATOM 762 N N . SER A 1 95 ? 11.048 -23.255 4.135 1.00 48.47 95 SER A N 1
ATOM 763 C CA . SER A 1 95 ? 10.603 -23.973 5.316 1.00 48.47 95 SER A CA 1
ATOM 764 C C . SER A 1 95 ? 11.852 -24.528 5.979 1.00 48.47 95 SER A C 1
ATOM 766 O O . SER A 1 95 ? 12.670 -25.161 5.312 1.00 48.47 95 SER A O 1
ATOM 768 N N . ARG A 1 96 ? 12.038 -24.229 7.267 1.00 49.75 96 ARG A N 1
ATOM 769 C CA . ARG A 1 96 ? 13.104 -24.801 8.089 1.00 49.75 96 ARG A CA 1
ATOM 770 C C . ARG A 1 96 ? 13.109 -26.305 7.828 1.00 49.75 96 ARG A C 1
ATOM 772 O O . ARG A 1 96 ? 12.194 -26.988 8.282 1.00 49.75 96 ARG A O 1
ATOM 779 N N . LEU A 1 97 ? 14.092 -26.798 7.069 1.00 48.69 97 LEU A N 1
ATOM 780 C CA . LEU A 1 97 ? 14.372 -28.223 6.996 1.00 48.69 97 LEU A CA 1
ATOM 781 C C . LEU A 1 97 ? 14.524 -28.655 8.447 1.00 48.69 97 LEU A C 1
ATOM 783 O O . LEU A 1 97 ? 15.376 -28.143 9.179 1.00 48.69 97 LEU A O 1
ATOM 787 N N . VAL A 1 98 ? 13.590 -29.482 8.896 1.00 53.69 98 VAL A N 1
ATOM 788 C CA . VAL A 1 98 ? 13.601 -30.034 10.239 1.00 53.69 98 VAL A CA 1
ATOM 789 C C . VAL A 1 98 ? 14.844 -30.910 10.271 1.00 53.69 98 VAL A C 1
ATOM 791 O O . VAL A 1 98 ? 14.833 -32.013 9.740 1.00 53.69 98 VAL A O 1
ATOM 794 N N . HIS A 1 99 ? 15.958 -30.390 10.785 1.00 53.66 99 HIS A N 1
ATOM 795 C CA . HIS A 1 99 ? 17.101 -31.231 11.100 1.00 53.66 99 HIS A CA 1
ATOM 796 C C . HIS A 1 99 ? 16.602 -32.230 12.148 1.00 53.66 99 HIS A C 1
ATOM 798 O O . HIS A 1 99 ? 16.174 -31.781 13.218 1.00 53.66 99 HIS A O 1
ATOM 804 N N . PRO A 1 100 ? 16.585 -33.548 11.872 1.00 43.03 100 PRO A N 1
ATOM 805 C CA . PRO A 1 100 ? 16.283 -34.497 12.917 1.00 43.03 100 PRO A CA 1
ATOM 806 C C . PRO A 1 100 ? 17.388 -34.380 13.964 1.00 43.03 100 PRO A C 1
ATOM 808 O O . PRO A 1 100 ? 18.582 -34.492 13.680 1.00 43.03 100 PRO A O 1
ATOM 811 N N . ALA A 1 101 ? 16.928 -34.064 15.165 1.00 45.69 101 ALA A N 1
ATOM 812 C CA . ALA A 1 101 ? 17.655 -34.068 16.410 1.00 45.69 101 ALA A CA 1
ATOM 813 C C . ALA A 1 101 ? 18.527 -35.334 16.532 1.00 45.69 101 ALA A C 1
ATOM 815 O O . ALA A 1 101 ? 18.027 -36.454 16.468 1.00 45.69 101 ALA A O 1
ATOM 816 N N . ASN A 1 102 ? 19.837 -35.123 16.677 1.00 49.88 102 ASN A N 1
ATOM 817 C CA . ASN A 1 102 ? 20.722 -35.865 17.573 1.00 49.88 102 ASN A CA 1
ATOM 818 C C . ASN A 1 102 ? 20.084 -37.067 18.303 1.00 49.88 102 ASN A C 1
ATOM 820 O O . ASN A 1 102 ? 19.541 -36.923 19.394 1.00 49.88 102 ASN A O 1
ATOM 824 N N . ALA A 1 103 ? 20.278 -38.270 17.761 1.00 48.22 103 ALA A N 1
ATOM 825 C CA . ALA A 1 103 ? 20.221 -39.510 18.529 1.00 48.22 103 ALA A CA 1
ATOM 826 C C . ALA A 1 103 ? 21.652 -40.002 18.784 1.00 48.22 103 ALA A C 1
ATOM 828 O O . ALA A 1 103 ? 22.125 -40.963 18.183 1.00 48.22 103 ALA A O 1
ATOM 829 N N . SER A 1 104 ? 22.353 -39.317 19.688 1.00 50.59 104 SER A N 1
ATOM 830 C CA . SER A 1 104 ? 23.439 -39.947 20.436 1.00 50.59 104 SER A CA 1
ATOM 831 C C . SER A 1 104 ? 22.790 -40.831 21.496 1.00 50.59 104 SER A C 1
ATOM 833 O O . SER A 1 104 ? 22.442 -40.349 22.570 1.00 50.59 104 SER A O 1
ATOM 835 N N . VAL A 1 105 ? 22.606 -42.115 21.197 1.00 51.25 105 VAL A N 1
ATOM 836 C CA . VAL A 1 105 ? 22.378 -43.126 22.234 1.00 51.25 105 VAL A CA 1
ATOM 837 C C . VAL A 1 105 ? 23.555 -44.082 22.193 1.00 51.25 105 VAL A C 1
ATOM 839 O O . VAL A 1 105 ? 23.630 -44.994 21.374 1.00 51.25 105 VAL A O 1
ATOM 842 N N . ALA A 1 106 ? 24.499 -43.829 23.094 1.00 48.78 106 ALA A N 1
ATOM 843 C CA . ALA A 1 106 ? 25.428 -44.840 23.546 1.00 48.78 106 ALA A CA 1
ATOM 844 C C . ALA A 1 106 ? 24.634 -45.936 24.266 1.00 48.78 106 ALA A C 1
ATOM 846 O O . ALA A 1 106 ? 23.926 -45.647 25.225 1.00 48.78 106 ALA A O 1
ATOM 847 N N . THR A 1 107 ? 24.802 -47.189 23.851 1.00 43.97 107 THR A N 1
ATOM 848 C CA . THR A 1 107 ? 24.757 -48.321 24.781 1.00 43.97 107 THR A CA 1
ATOM 849 C C . THR A 1 107 ? 25.912 -49.251 24.436 1.00 43.97 107 THR A C 1
ATOM 851 O O . THR A 1 107 ? 25.888 -50.009 23.474 1.00 43.97 107 THR A O 1
ATOM 854 N N . SER A 1 108 ? 26.975 -49.114 25.222 1.00 47.62 108 SER A N 1
ATOM 855 C CA . SER A 1 108 ? 27.885 -50.215 25.500 1.00 47.62 108 SER A CA 1
ATOM 856 C C . SER A 1 108 ? 27.109 -51.248 26.318 1.00 47.62 108 SER A C 1
ATOM 858 O O . SER A 1 108 ? 26.544 -50.888 27.350 1.00 47.62 108 SER A O 1
ATOM 860 N N . SER A 1 109 ? 27.072 -52.503 25.873 1.00 52.41 109 SER A N 1
ATOM 861 C CA . SER A 1 109 ? 27.016 -53.644 26.786 1.00 52.41 109 SER A CA 1
ATOM 862 C C . SER A 1 109 ? 27.581 -54.885 26.106 1.00 52.41 109 SER A C 1
ATOM 864 O O . SER A 1 109 ? 27.020 -55.429 25.160 1.00 52.41 109 SER A O 1
ATOM 866 N N . ASP A 1 110 ? 28.713 -55.287 26.656 1.00 55.41 110 ASP A N 1
ATOM 867 C CA . ASP A 1 110 ? 29.347 -56.596 26.650 1.00 55.41 110 ASP A CA 1
ATOM 868 C C . ASP A 1 110 ? 28.358 -57.735 27.000 1.00 55.41 110 ASP A C 1
ATOM 870 O O . ASP A 1 110 ? 27.485 -57.522 27.848 1.00 55.41 110 ASP A O 1
ATOM 874 N N . ALA A 1 111 ? 28.492 -58.909 26.359 1.00 46.78 111 ALA A N 1
ATOM 875 C CA . ALA A 1 111 ? 28.097 -60.239 26.866 1.00 46.78 111 ALA A CA 1
ATOM 876 C C . ALA A 1 111 ? 28.350 -61.363 25.827 1.00 46.78 111 ALA A C 1
ATOM 878 O O . ALA A 1 111 ? 27.550 -61.608 24.928 1.00 46.78 111 ALA A O 1
ATOM 879 N N . SER A 1 112 ? 29.475 -62.054 26.013 1.00 50.41 112 SER A N 1
ATOM 880 C CA . SER A 1 112 ? 29.739 -63.495 25.826 1.00 50.41 112 SER A CA 1
ATOM 881 C C . SER A 1 112 ? 28.849 -64.357 24.904 1.00 50.41 112 SER A C 1
ATOM 883 O O . SER A 1 112 ? 27.698 -64.646 25.237 1.00 50.41 112 SER A O 1
ATOM 885 N N . ARG A 1 113 ? 29.477 -65.000 23.907 1.00 50.06 113 ARG A N 1
ATOM 886 C CA . ARG A 1 113 ? 29.572 -66.475 23.806 1.00 50.06 113 ARG A CA 1
ATOM 887 C C . ARG A 1 113 ? 30.578 -66.927 22.755 1.00 50.06 113 ARG A C 1
ATOM 889 O O . ARG A 1 113 ? 30.589 -66.325 21.663 1.00 50.06 113 ARG A O 1
#

Foldseek 3Di:
DVVVVVVVLVVLLVVLLVVLVVVLVDPCQVVAQAPDPDRGNNVLSVVLSVLSPDPPRDPVLCVCLVVCVVVVHDPVSNVVSSNSSRVVSDDPPPDPPPPPDDPPDDDDDDDDD

Radius of gyration: 23.43 Å; Cα contacts (8 Å, |Δi|>4): 65; chains: 1; bounding box: 44×77×54 Å

Mean predicted aligned error: 12.24 Å

Sequence (113 aa):
MLLRTSNAYKEIQDLLVALVSALQTLLASRFLHSRNRSKNLFHELLRLNSAASSDDFDIERIRPLLDVILNNEPDEVIWNKVYDAVTEYTPPSPSRLVHPANASVATSSDASR